Protein AF-A0A7I4EWB0-F1 (afdb_monomer_lite)

Foldseek 3Di:
DEQQAPAAEDDQCLLVCLQDAEAEYYNNQNHDYDLVSVVSNNNHNYYHHHPNPDDDDDPDDD

InterPro domains:
  IPR001611 Leucine-rich repeat [PF00560] (19-41)
  IPR032675 Leucine-rich repeat domain superfamily [G3DSA:3.80.10.10] (1-62)

Secondary structure (DSSP, 8-state):
----SS--S--GGGGG-TT--EEE-TT-TT----HHHHTT-TT--EEE-TT-------S---

Sequence (62 aa):
MRNCKKIENLPTYICNLVRLKELDLSGCRRLKILSNTISNLKSLQVLDLEGYYSLQTLLPSI

Radius of gyration: 11.02 Å; chains: 1; bounding box: 25×22×28 Å

Structure (mmCIF, N/CA/C/O backbone):
data_AF-A0A7I4EWB0-F1
#
_entry.id   AF-A0A7I4EWB0-F1
#
loop_
_atom_site.group_PDB
_atom_site.id
_atom_site.type_symbol
_atom_site.label_atom_id
_atom_site.label_alt_id
_atom_site.label_comp_id
_atom_site.label_asym_id
_atom_site.label_entity_id
_atom_site.label_seq_id
_atom_site.pdbx_PDB_ins_code
_atom_site.Cartn_x
_atom_site.Cartn_y
_atom_site.Cartn_z
_atom_site.occupancy
_atom_site.B_iso_or_equiv
_atom_site.auth_seq_id
_atom_site.auth_comp_id
_atom_site.auth_asym_id
_atom_site.auth_atom_id
_atom_site.pdbx_PDB_model_num
ATOM 1 N N . MET A 1 1 ? -8.278 -4.492 -7.707 1.00 70.06 1 MET A N 1
ATOM 2 C CA . MET A 1 1 ? -7.579 -4.132 -8.959 1.00 70.06 1 MET A CA 1
ATOM 3 C C . MET A 1 1 ? -6.706 -5.307 -9.376 1.00 70.06 1 MET A C 1
ATOM 5 O O . MET A 1 1 ? -5.726 -5.574 -8.708 1.00 70.06 1 MET A O 1
ATOM 9 N N . ARG A 1 2 ? -7.037 -6.023 -10.453 1.00 81.31 2 ARG A N 1
ATOM 10 C CA . ARG A 1 2 ? -6.277 -7.219 -10.865 1.00 81.31 2 ARG A CA 1
ATOM 11 C C . ARG A 1 2 ? -5.352 -6.925 -12.043 1.00 81.31 2 ARG A C 1
ATOM 13 O O . ARG A 1 2 ? -5.640 -6.039 -12.845 1.00 81.31 2 ARG A O 1
ATOM 20 N N . ASN A 1 3 ? -4.279 -7.700 -12.185 1.00 84.50 3 ASN A N 1
ATOM 21 C CA . ASN A 1 3 ? -3.403 -7.748 -13.362 1.00 84.50 3 ASN A CA 1
ATOM 22 C C . ASN A 1 3 ? -2.746 -6.409 -13.748 1.00 84.50 3 ASN A C 1
ATOM 24 O O . ASN A 1 3 ? -2.586 -6.087 -14.931 1.00 84.50 3 ASN A O 1
ATOM 28 N N . CYS A 1 4 ? -2.316 -5.618 -12.763 1.00 80.19 4 CYS A N 1
ATOM 29 C CA . CYS A 1 4 ? -1.673 -4.330 -13.022 1.00 80.19 4 CYS A CA 1
ATOM 30 C C . CYS A 1 4 ? -0.199 -4.510 -13.427 1.00 80.19 4 CYS A C 1
ATOM 32 O O . CYS A 1 4 ? 0.700 -4.595 -12.593 1.00 80.19 4 CYS A O 1
ATOM 34 N N . LYS A 1 5 ? 0.065 -4.521 -14.739 1.00 79.12 5 LYS A N 1
ATOM 35 C CA . LYS A 1 5 ? 1.412 -4.743 -15.311 1.00 79.12 5 LYS A CA 1
ATOM 36 C C . LYS A 1 5 ? 2.313 -3.504 -15.362 1.00 79.12 5 LYS A C 1
ATOM 38 O O . LYS A 1 5 ? 3.461 -3.617 -15.780 1.00 79.12 5 LYS A O 1
ATOM 43 N N . LYS A 1 6 ? 1.797 -2.320 -15.020 1.00 83.12 6 LYS A N 1
ATOM 44 C CA . LYS A 1 6 ? 2.526 -1.036 -15.103 1.00 83.12 6 LYS A CA 1
ATOM 45 C C . LYS A 1 6 ? 2.486 -0.213 -13.815 1.00 83.12 6 LYS A C 1
ATOM 47 O O . LYS A 1 6 ? 3.201 0.775 -13.721 1.00 83.12 6 LYS A O 1
ATOM 52 N N . ILE A 1 7 ? 1.643 -0.589 -12.856 1.00 80.12 7 ILE A N 1
ATOM 53 C CA . ILE A 1 7 ? 1.466 0.180 -11.625 1.00 80.12 7 ILE A CA 1
ATOM 54 C C . ILE A 1 7 ? 2.556 -0.239 -10.649 1.00 80.12 7 ILE A C 1
ATOM 56 O O . ILE A 1 7 ? 2.637 -1.410 -10.289 1.00 80.12 7 ILE A O 1
ATOM 60 N N . GLU A 1 8 ? 3.386 0.721 -10.248 1.00 83.06 8 GLU A N 1
ATOM 61 C CA . GLU A 1 8 ? 4.445 0.500 -9.261 1.00 83.06 8 GLU A CA 1
ATOM 62 C C . GLU A 1 8 ? 4.055 0.930 -7.854 1.00 83.06 8 GLU A C 1
ATOM 64 O O . GLU A 1 8 ? 4.624 0.414 -6.910 1.00 83.06 8 GLU A O 1
ATOM 69 N N . ASN A 1 9 ? 3.084 1.827 -7.682 1.00 80.94 9 ASN A N 1
ATOM 70 C CA . ASN A 1 9 ? 2.637 2.265 -6.362 1.00 80.94 9 ASN A CA 1
ATOM 71 C C . ASN A 1 9 ? 1.116 2.341 -6.321 1.00 80.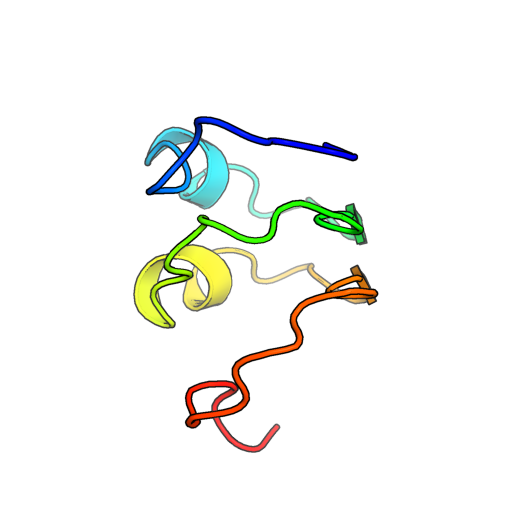94 9 ASN A C 1
ATOM 73 O O . ASN A 1 9 ? 0.479 2.717 -7.310 1.00 80.94 9 ASN A O 1
ATOM 77 N N . LEU A 1 10 ? 0.541 2.020 -5.164 1.00 81.12 10 LEU A N 1
ATOM 78 C CA . LEU A 1 10 ? -0.866 2.291 -4.922 1.00 81.12 10 LEU A CA 1
ATOM 79 C C . LEU A 1 10 ? -1.067 3.803 -4.786 1.00 81.12 10 LEU A C 1
ATOM 81 O O . LEU A 1 10 ? -0.251 4.484 -4.159 1.00 81.12 10 LEU A O 1
ATOM 85 N N . PRO A 1 11 ? -2.147 4.348 -5.353 1.00 79.62 11 PRO A N 1
ATOM 86 C CA . PRO A 1 11 ? -2.437 5.758 -5.206 1.00 79.62 11 PRO A CA 1
ATOM 87 C C . PRO A 1 11 ? -2.822 6.078 -3.758 1.00 79.62 11 PRO A C 1
ATOM 89 O O . PRO A 1 11 ? -3.532 5.317 -3.103 1.00 79.62 11 PRO A O 1
ATOM 92 N N . THR A 1 12 ? -2.394 7.239 -3.265 1.00 79.06 12 THR A N 1
ATOM 93 C CA . THR A 1 12 ? -2.559 7.641 -1.857 1.00 79.06 12 THR A CA 1
ATOM 94 C C . THR A 1 12 ? -4.016 7.765 -1.416 1.00 79.06 12 THR A C 1
ATOM 96 O O . THR A 1 12 ? -4.307 7.563 -0.241 1.00 79.06 12 THR A O 1
ATOM 99 N N . TYR A 1 13 ? -4.954 8.024 -2.334 1.00 83.94 13 TYR A N 1
ATOM 100 C CA . TYR A 1 13 ? -6.382 8.072 -2.005 1.00 83.94 13 TYR A CA 1
ATOM 101 C C . TYR A 1 13 ? -6.923 6.730 -1.503 1.00 83.94 13 TYR A C 1
ATOM 103 O O . TYR A 1 13 ? -7.936 6.718 -0.805 1.00 83.94 13 TYR A O 1
ATOM 111 N N . ILE A 1 14 ? -6.266 5.604 -1.823 1.00 84.56 14 ILE A N 1
ATOM 112 C CA . ILE A 1 14 ? -6.701 4.295 -1.335 1.00 84.56 14 ILE A CA 1
ATOM 113 C C . ILE A 1 14 ? -6.634 4.249 0.196 1.00 84.56 14 ILE A C 1
ATOM 115 O O . ILE A 1 14 ? -7.526 3.684 0.812 1.00 84.56 14 ILE A O 1
ATOM 119 N N . CYS A 1 15 ? -5.674 4.955 0.814 1.00 82.31 15 CYS A N 1
ATOM 120 C CA . CYS A 1 15 ? -5.543 5.086 2.269 1.00 82.31 15 CYS A CA 1
ATOM 121 C C . CYS A 1 15 ? -6.787 5.692 2.937 1.00 82.31 15 CYS A C 1
ATOM 123 O O . CYS A 1 15 ? -7.016 5.462 4.120 1.00 82.31 15 CYS A O 1
ATOM 125 N N . ASN A 1 16 ? -7.593 6.460 2.196 1.00 87.69 16 ASN A N 1
ATOM 126 C CA . ASN A 1 16 ? -8.801 7.095 2.723 1.00 87.69 16 ASN A CA 1
ATOM 127 C C . ASN A 1 16 ? -10.007 6.149 2.720 1.00 87.69 16 ASN A C 1
ATOM 129 O O . ASN A 1 16 ? -11.051 6.471 3.290 1.00 87.69 16 ASN A O 1
ATOM 133 N N . LEU A 1 17 ? -9.885 4.967 2.109 1.00 90.38 17 LEU A N 1
ATOM 134 C CA . LEU A 1 17 ? -10.933 3.953 2.080 1.00 90.38 17 LEU A CA 1
ATOM 135 C C . LEU A 1 17 ? -10.953 3.161 3.395 1.00 90.38 17 LEU A C 1
ATOM 137 O O . LEU A 1 17 ? -10.832 1.941 3.418 1.00 90.38 17 LEU A O 1
ATOM 141 N N . VAL A 1 18 ? -11.146 3.856 4.516 1.00 89.06 18 VAL A N 1
ATOM 142 C CA . VAL A 1 18 ? -11.071 3.282 5.874 1.00 89.06 18 VAL A CA 1
ATOM 143 C C . VAL A 1 18 ? -12.107 2.184 6.147 1.00 89.06 18 VAL A C 1
ATOM 145 O O . VAL A 1 18 ? -11.940 1.408 7.085 1.00 89.06 18 VAL A O 1
ATOM 148 N N . ARG A 1 19 ? -13.172 2.112 5.335 1.00 93.12 19 ARG A N 1
ATOM 149 C CA . ARG A 1 19 ? -14.232 1.084 5.383 1.00 93.12 19 ARG A CA 1
ATOM 150 C C . ARG A 1 19 ? -14.028 -0.052 4.374 1.00 93.12 19 ARG A C 1
ATOM 152 O O . ARG A 1 19 ? -14.880 -0.935 4.298 1.00 93.12 19 ARG A O 1
ATOM 159 N N . LEU A 1 20 ? -12.956 -0.019 3.579 1.00 91.38 20 LEU A N 1
ATOM 160 C CA . LEU A 1 20 ? -12.648 -1.066 2.609 1.00 91.38 20 LEU A CA 1
ATOM 161 C C . LEU A 1 20 ? -12.355 -2.371 3.348 1.00 91.38 20 LEU A C 1
ATOM 163 O O . LEU A 1 20 ? -11.505 -2.389 4.231 1.00 91.38 20 LEU A O 1
ATOM 167 N N . LYS A 1 21 ? -13.066 -3.440 2.982 1.00 91.06 21 LYS A N 1
ATOM 168 C CA . LYS A 1 21 ? -12.910 -4.770 3.588 1.00 91.06 21 LYS A CA 1
ATOM 169 C C . LYS A 1 21 ? -12.044 -5.707 2.765 1.00 91.06 21 LYS A C 1
ATOM 171 O O . LYS A 1 21 ? -11.363 -6.553 3.327 1.00 91.06 21 LYS A O 1
ATOM 176 N N . GLU A 1 22 ? -12.046 -5.539 1.453 1.00 90.00 22 GLU A N 1
ATOM 177 C CA . GLU A 1 22 ? -11.343 -6.432 0.544 1.00 90.00 22 GLU A CA 1
ATOM 178 C C . GLU A 1 22 ? -10.550 -5.601 -0.458 1.00 90.00 22 GLU A C 1
ATOM 180 O O . GLU A 1 22 ? -11.081 -4.679 -1.086 1.00 90.00 22 GLU A O 1
ATOM 185 N N . LEU A 1 23 ? -9.266 -5.918 -0.593 1.00 87.31 23 LEU A N 1
ATOM 186 C CA . LEU A 1 23 ? -8.372 -5.308 -1.560 1.00 87.31 23 LEU A CA 1
ATOM 187 C C . LEU A 1 23 ? -7.689 -6.411 -2.352 1.00 87.31 23 LEU A C 1
ATOM 189 O O . LEU A 1 23 ? -6.809 -7.108 -1.866 1.00 87.31 23 LEU A O 1
ATOM 193 N N . ASP A 1 24 ? -8.095 -6.539 -3.603 1.00 87.31 24 ASP A N 1
ATOM 194 C CA . ASP A 1 24 ? -7.511 -7.510 -4.511 1.00 87.31 24 ASP A CA 1
ATOM 195 C C . ASP A 1 24 ? -6.434 -6.850 -5.370 1.00 87.31 24 ASP A C 1
ATOM 197 O O . ASP A 1 24 ? -6.727 -5.873 -6.065 1.00 87.31 24 ASP A O 1
ATOM 201 N N . LEU A 1 25 ? -5.208 -7.357 -5.308 1.00 84.38 25 LEU A N 1
ATOM 202 C CA . LEU A 1 25 ? -4.040 -6.931 -6.084 1.00 84.38 25 LEU A CA 1
ATOM 203 C C . LEU A 1 25 ? -3.412 -8.112 -6.837 1.00 84.38 25 LEU A C 1
ATOM 205 O O . LEU A 1 25 ? -2.258 -8.029 -7.277 1.00 84.38 25 LEU A O 1
ATOM 209 N N . SER A 1 26 ? -4.176 -9.187 -7.039 1.00 85.44 26 SER A N 1
ATOM 210 C CA . SER A 1 26 ? -3.731 -10.365 -7.777 1.00 85.44 26 SER A CA 1
ATOM 211 C C . SER A 1 26 ? -3.190 -9.984 -9.163 1.00 85.44 26 SER A C 1
ATOM 213 O O . SER A 1 26 ? -3.730 -9.133 -9.879 1.00 85.44 26 SER A O 1
ATOM 215 N N . GLY A 1 27 ? -2.050 -10.557 -9.545 1.00 82.94 27 GLY A N 1
ATOM 216 C CA . GLY A 1 27 ? -1.378 -10.314 -10.822 1.00 82.94 27 GLY A CA 1
ATOM 217 C C . GLY A 1 27 ? -0.690 -8.947 -10.963 1.00 82.94 27 GLY A C 1
ATOM 218 O O . GLY A 1 27 ? -0.180 -8.635 -12.045 1.00 82.94 27 GLY A O 1
ATOM 219 N N . CYS A 1 28 ? -0.627 -8.121 -9.912 1.00 84.75 28 CYS A N 1
ATOM 220 C CA . CYS A 1 28 ? 0.038 -6.810 -9.928 1.00 84.75 28 CYS A CA 1
ATOM 221 C C . CYS A 1 28 ? 1.555 -6.914 -9.681 1.00 84.75 28 CYS A C 1
ATOM 223 O O . CYS A 1 28 ? 2.095 -6.361 -8.732 1.00 84.75 28 CYS A O 1
ATOM 225 N N . ARG A 1 29 ? 2.276 -7.609 -10.568 1.00 78.38 29 ARG A N 1
ATOM 226 C CA . ARG A 1 29 ? 3.677 -8.043 -10.356 1.00 78.38 29 ARG A CA 1
ATOM 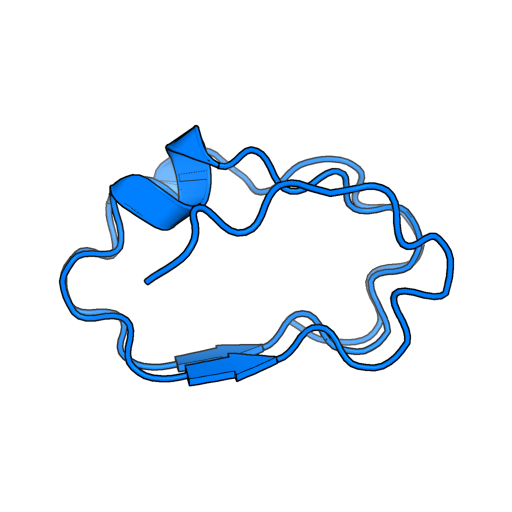227 C C . ARG A 1 29 ? 4.717 -6.934 -10.145 1.00 78.38 29 ARG A C 1
ATOM 229 O O . ARG A 1 29 ? 5.801 -7.217 -9.655 1.00 78.38 29 ARG A O 1
ATOM 236 N N . ARG A 1 30 ? 4.439 -5.703 -10.585 1.00 81.56 30 ARG A N 1
ATOM 237 C CA . ARG A 1 30 ? 5.361 -4.554 -10.459 1.00 81.56 30 ARG A CA 1
ATOM 238 C C . ARG A 1 30 ? 5.037 -3.643 -9.283 1.00 81.56 30 ARG A C 1
ATOM 240 O O . ARG A 1 30 ? 5.787 -2.703 -9.030 1.00 81.56 30 ARG A O 1
ATOM 247 N N . LEU A 1 31 ? 3.915 -3.885 -8.616 1.00 80.50 31 LEU A N 1
ATOM 248 C CA . LEU A 1 31 ? 3.429 -3.009 -7.574 1.00 80.50 31 LEU A CA 1
ATOM 249 C C . LEU A 1 31 ? 4.331 -3.170 -6.337 1.00 80.50 31 LEU A C 1
ATOM 251 O O . LEU A 1 31 ? 4.604 -4.268 -5.865 1.00 80.50 31 LEU A O 1
ATOM 255 N N . LYS A 1 32 ? 4.840 -2.065 -5.814 1.00 76.44 32 LYS A N 1
ATOM 256 C CA . LYS A 1 32 ? 5.601 -1.982 -4.571 1.00 76.44 32 LYS A CA 1
ATOM 257 C C . LYS A 1 32 ? 4.603 -1.528 -3.523 1.00 76.44 32 LYS A C 1
ATOM 259 O O . LYS A 1 32 ? 4.234 -0.358 -3.448 1.00 76.44 32 LYS A O 1
ATOM 264 N N . ILE A 1 33 ? 4.060 -2.487 -2.789 1.00 65.75 33 ILE A N 1
ATOM 265 C CA . ILE A 1 33 ? 3.126 -2.184 -1.713 1.00 65.75 33 ILE A CA 1
ATOM 266 C C . ILE A 1 33 ? 3.941 -1.659 -0.539 1.00 65.75 33 ILE A C 1
ATOM 268 O O . ILE A 1 33 ? 4.816 -2.350 -0.024 1.00 65.75 33 ILE A O 1
ATOM 272 N N . LEU A 1 34 ? 3.641 -0.437 -0.114 1.00 63.06 34 LEU A N 1
ATOM 273 C CA . LEU A 1 34 ? 4.163 0.107 1.129 1.00 63.06 34 LEU A CA 1
ATOM 274 C C . LEU A 1 34 ? 3.237 -0.316 2.270 1.00 63.06 34 LEU A C 1
ATOM 276 O O . LEU A 1 34 ? 2.021 -0.113 2.201 1.00 63.06 34 LEU A O 1
ATOM 280 N N . SER A 1 35 ? 3.824 -0.845 3.341 1.00 64.06 35 SER A N 1
ATOM 281 C CA . SER A 1 35 ? 3.153 -1.126 4.617 1.00 64.06 35 SER A CA 1
ATOM 282 C C . SER A 1 35 ? 2.302 0.060 5.096 1.00 64.06 35 SER A C 1
ATOM 284 O O . SER A 1 35 ? 1.172 -0.136 5.535 1.00 64.06 35 SER A O 1
ATOM 286 N N . ASN A 1 36 ? 2.782 1.293 4.895 1.00 66.44 36 ASN A N 1
ATOM 287 C CA . ASN A 1 36 ? 2.076 2.527 5.262 1.00 66.44 36 ASN A CA 1
ATOM 288 C C . ASN A 1 36 ? 0.769 2.772 4.482 1.00 66.44 36 ASN A C 1
ATOM 290 O O . ASN A 1 36 ? -0.115 3.480 4.963 1.00 66.44 36 ASN A O 1
ATOM 294 N N . THR A 1 37 ? 0.632 2.246 3.261 1.00 73.56 37 THR A N 1
ATOM 295 C CA . THR A 1 37 ? -0.603 2.404 2.477 1.00 73.56 37 THR A CA 1
ATOM 296 C C . THR A 1 37 ? -1.693 1.483 3.007 1.00 73.56 37 THR A C 1
ATOM 298 O O . THR A 1 37 ? -2.846 1.889 3.147 1.00 73.56 37 THR A O 1
ATOM 301 N N . ILE A 1 38 ? -1.316 0.249 3.339 1.00 77.94 38 ILE A N 1
ATOM 302 C CA . ILE A 1 38 ? -2.246 -0.762 3.843 1.00 77.94 38 ILE A CA 1
ATOM 303 C C . ILE A 1 38 ? -2.585 -0.514 5.315 1.00 77.94 38 ILE A C 1
ATOM 305 O O . ILE A 1 38 ? -3.726 -0.731 5.708 1.00 77.94 38 ILE A O 1
ATOM 309 N N . SER A 1 39 ? -1.666 0.042 6.112 1.00 78.44 39 SER A N 1
ATOM 310 C CA . SER A 1 39 ? -1.905 0.338 7.534 1.00 78.44 39 SER A CA 1
ATOM 311 C C . SER A 1 39 ? -3.065 1.309 7.789 1.00 78.44 39 SER A C 1
ATOM 313 O O . SER A 1 39 ? -3.638 1.314 8.876 1.00 78.44 39 SER A O 1
ATOM 315 N N . ASN A 1 40 ? -3.432 2.136 6.804 1.00 84.06 40 ASN A N 1
ATOM 316 C CA . ASN A 1 40 ? -4.568 3.058 6.912 1.00 84.06 40 ASN A CA 1
ATOM 317 C C . ASN A 1 40 ? -5.922 2.394 6.610 1.00 84.06 40 ASN A C 1
ATOM 319 O O . ASN A 1 40 ? -6.973 2.933 6.967 1.00 84.06 40 ASN A O 1
ATOM 323 N N . LEU A 1 41 ? -5.919 1.207 5.999 1.00 87.88 41 LEU A N 1
ATOM 324 C CA . LEU A 1 41 ? -7.118 0.444 5.662 1.00 87.88 41 LEU A CA 1
ATOM 325 C C . LEU A 1 41 ? -7.615 -0.340 6.886 1.00 87.88 41 LEU A C 1
ATOM 327 O O . LEU A 1 41 ? -7.576 -1.564 6.925 1.00 87.88 41 LEU A O 1
ATOM 331 N N . LYS A 1 42 ? -8.094 0.375 7.910 1.00 85.12 42 LYS A N 1
ATOM 332 C CA . LYS A 1 42 ? -8.440 -0.202 9.226 1.00 85.12 42 LYS A CA 1
ATOM 333 C C . LYS A 1 42 ? -9.512 -1.295 9.199 1.00 85.12 42 LYS A C 1
ATOM 335 O O . LYS A 1 42 ? -9.554 -2.115 10.106 1.00 85.12 42 LYS A O 1
ATOM 340 N N . SER A 1 43 ? -10.400 -1.278 8.205 1.00 91.00 43 SER A N 1
ATOM 341 C CA . SER A 1 43 ? -11.462 -2.285 8.064 1.00 91.00 43 SER A CA 1
ATOM 342 C C . SER A 1 43 ? -11.082 -3.439 7.136 1.00 91.00 43 SER A C 1
ATOM 344 O O . SER A 1 43 ? -11.950 -4.261 6.844 1.00 91.00 43 SER A O 1
ATOM 346 N N . LEU A 1 44 ? -9.839 -3.483 6.641 1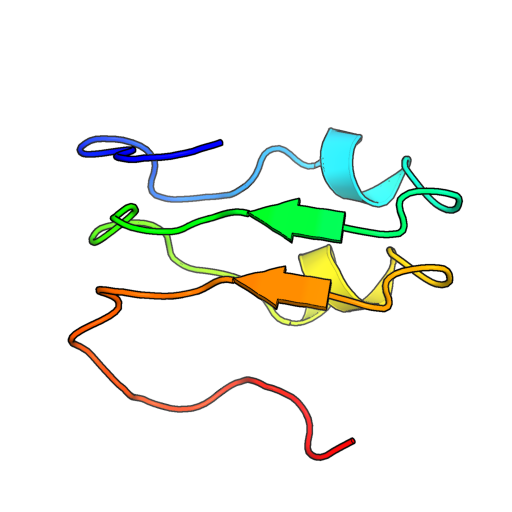.00 88.31 44 LEU A N 1
ATOM 347 C CA . LEU A 1 44 ? -9.408 -4.486 5.677 1.00 88.31 44 LEU A CA 1
ATOM 348 C C . LEU A 1 44 ? -9.351 -5.862 6.340 1.00 88.31 44 LEU A C 1
ATOM 350 O O . 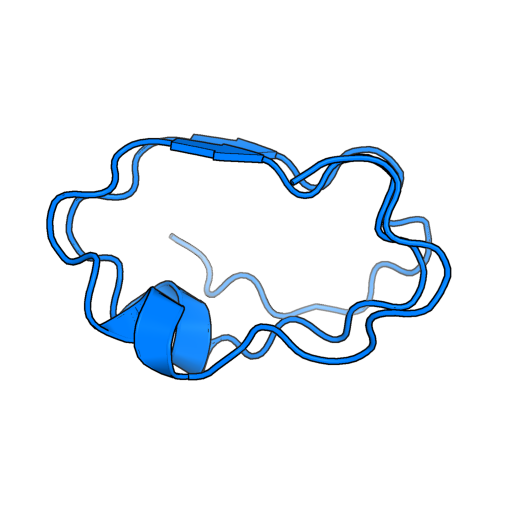LEU A 1 44 ? -8.708 -6.047 7.368 1.00 88.31 44 LEU A O 1
ATOM 354 N N . GLN A 1 45 ? -10.043 -6.815 5.733 1.00 88.12 45 GLN A N 1
ATOM 355 C CA . GLN A 1 45 ? -10.150 -8.206 6.164 1.00 88.12 45 GLN A CA 1
ATOM 356 C C . GLN A 1 45 ? -9.463 -9.140 5.170 1.00 88.12 45 GLN A C 1
ATOM 358 O O . GLN A 1 45 ? -8.886 -10.145 5.571 1.00 88.12 45 GLN A O 1
ATOM 363 N N . VAL A 1 46 ? -9.499 -8.794 3.880 1.00 86.88 46 VAL A N 1
ATOM 364 C CA . VAL A 1 46 ? -8.912 -9.596 2.804 1.00 86.88 46 VAL A CA 1
ATOM 365 C C . VAL A 1 46 ? -7.965 -8.736 1.979 1.00 86.88 46 VAL A C 1
ATOM 367 O O . VAL A 1 46 ? -8.341 -7.673 1.482 1.00 86.88 46 VAL A O 1
ATOM 370 N N . LEU A 1 47 ? -6.742 -9.229 1.804 1.00 85.44 47 LEU A N 1
ATOM 371 C CA . LEU A 1 47 ? -5.749 -8.685 0.889 1.00 85.44 47 LEU A CA 1
ATOM 372 C C . LEU A 1 47 ? -5.256 -9.813 -0.016 1.00 85.44 47 LEU A C 1
ATOM 374 O O . LEU A 1 47 ? -4.551 -10.707 0.447 1.00 85.44 47 LEU A O 1
ATOM 378 N N . ASP A 1 48 ? -5.615 -9.762 -1.294 1.00 85.00 48 ASP A N 1
ATOM 379 C CA . ASP A 1 48 ? -5.158 -10.747 -2.275 1.00 85.00 48 ASP A CA 1
ATOM 380 C C . ASP A 1 48 ? -3.915 -10.222 -3.001 1.00 85.00 48 ASP A C 1
ATOM 382 O O . ASP A 1 48 ? -3.960 -9.187 -3.666 1.00 85.00 48 ASP A O 1
ATOM 386 N N . LEU A 1 49 ? -2.798 -10.935 -2.857 1.00 79.62 49 LEU A N 1
ATOM 387 C CA . LEU A 1 49 ? -1.518 -10.643 -3.506 1.00 79.62 49 LEU A CA 1
ATOM 388 C C . LEU A 1 49 ? -1.096 -11.765 -4.464 1.00 79.62 49 LEU A C 1
ATOM 390 O O . LEU A 1 4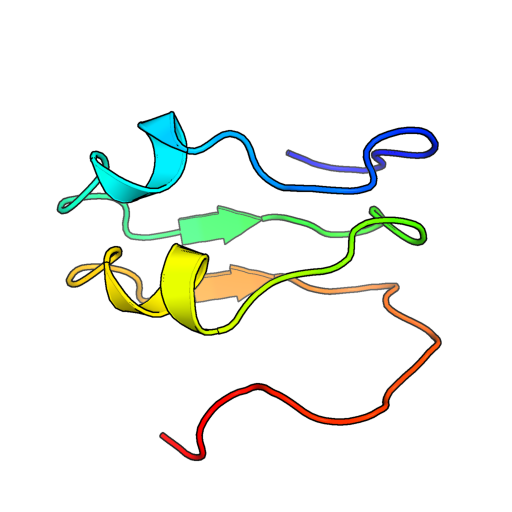9 ? 0.088 -11.883 -4.783 1.00 79.62 49 LEU A O 1
ATOM 394 N N . GLU A 1 50 ? -2.023 -12.616 -4.906 1.00 77.81 50 GLU A N 1
ATOM 395 C CA . GLU A 1 50 ? -1.712 -13.769 -5.745 1.00 77.81 50 GLU A CA 1
ATOM 396 C C . GLU A 1 50 ? -0.880 -13.351 -6.967 1.00 77.81 50 GLU A C 1
ATOM 398 O O . GLU A 1 50 ? -1.176 -12.397 -7.687 1.00 77.81 50 GLU A O 1
ATOM 403 N N . GLY A 1 51 ? 0.224 -14.053 -7.204 1.00 67.88 51 GLY A N 1
ATOM 404 C CA . GLY A 1 51 ? 1.152 -13.721 -8.278 1.00 67.88 51 GLY A CA 1
ATOM 405 C C . GLY A 1 51 ? 2.127 -12.578 -7.980 1.00 67.88 51 GLY A C 1
ATOM 406 O O . GLY A 1 51 ? 2.785 -12.091 -8.902 1.00 67.88 51 GLY A O 1
ATOM 407 N N . TYR A 1 52 ? 2.283 -12.179 -6.717 1.00 71.81 52 TYR A N 1
ATOM 408 C CA . TYR A 1 52 ? 3.512 -11.555 -6.228 1.00 71.81 52 TYR A CA 1
ATOM 409 C C . TYR A 1 52 ? 4.615 -12.606 -6.081 1.00 71.81 52 TYR A C 1
ATOM 411 O O . TYR A 1 52 ? 4.778 -13.236 -5.042 1.00 71.81 52 TYR A O 1
ATOM 419 N N . TYR A 1 53 ? 5.385 -12.812 -7.146 1.00 59.00 53 TYR A N 1
ATOM 420 C CA . TYR A 1 53 ? 6.434 -13.841 -7.180 1.00 59.00 53 TYR A CA 1
ATOM 421 C C . TYR A 1 53 ? 7.778 -13.388 -6.574 1.00 59.00 53 TYR A C 1
ATOM 423 O O . TYR A 1 53 ? 8.710 -14.179 -6.490 1.00 59.00 53 TYR A O 1
ATOM 431 N N . SER A 1 54 ? 7.894 -12.130 -6.138 1.00 54.16 54 SER A N 1
ATOM 432 C CA . SER A 1 54 ? 9.087 -11.567 -5.489 1.00 54.16 54 SER A CA 1
ATOM 433 C C . SER A 1 54 ? 8.794 -11.259 -4.019 1.00 54.16 54 SER A C 1
ATOM 435 O O . SER A 1 54 ? 8.571 -10.115 -3.629 1.00 54.16 54 SER A O 1
ATOM 437 N N . LEU A 1 55 ? 8.745 -12.319 -3.212 1.00 55.34 55 LEU A N 1
ATOM 438 C CA . LEU A 1 55 ? 8.657 -12.268 -1.754 1.00 55.34 55 LEU A CA 1
ATOM 439 C C . LEU A 1 55 ? 9.980 -11.753 -1.163 1.00 55.34 55 LEU A C 1
ATOM 441 O O . LEU A 1 55 ? 10.8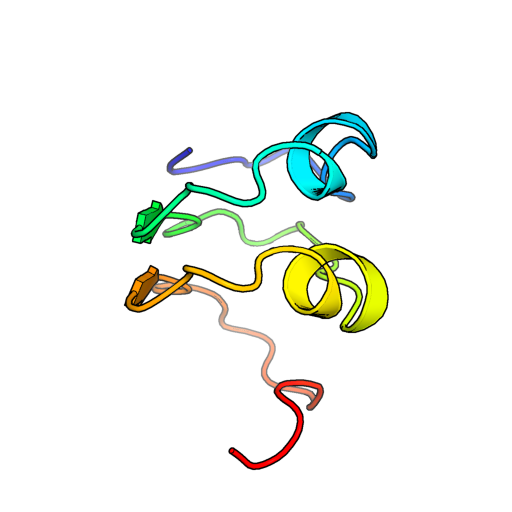97 -12.523 -0.897 1.00 55.34 55 LEU A O 1
ATOM 445 N N . GLN A 1 56 ? 10.059 -10.447 -0.924 1.00 46.84 56 GLN A N 1
ATOM 446 C CA . GLN A 1 56 ? 10.800 -9.901 0.215 1.00 46.84 56 GLN A CA 1
ATOM 447 C C . GLN A 1 56 ? 9.858 -8.966 0.978 1.00 46.84 56 GLN A C 1
ATOM 449 O O . GLN A 1 56 ? 9.687 -7.804 0.635 1.00 46.84 56 GLN A O 1
ATOM 454 N N . THR A 1 57 ? 9.194 -9.564 1.969 1.00 50.75 57 THR A N 1
ATOM 455 C CA . THR A 1 57 ? 8.934 -8.997 3.299 1.00 50.75 57 THR A CA 1
ATOM 456 C C . THR A 1 57 ? 8.417 -7.559 3.367 1.00 50.75 57 THR A C 1
ATOM 458 O O . THR A 1 57 ? 9.219 -6.637 3.328 1.00 50.75 57 THR A O 1
ATOM 461 N N . LEU A 1 58 ? 7.108 -7.371 3.606 1.00 45.09 58 LEU A N 1
ATOM 462 C CA . LEU A 1 58 ? 6.573 -6.297 4.476 1.00 45.09 58 LEU A CA 1
ATOM 463 C C . LEU A 1 58 ? 5.046 -6.379 4.685 1.00 45.09 58 LEU A C 1
ATOM 465 O O . LEU A 1 58 ? 4.360 -5.361 4.752 1.00 45.09 58 LEU A O 1
ATOM 469 N N . LEU A 1 59 ? 4.496 -7.587 4.851 1.00 44.50 59 LEU A N 1
ATOM 470 C CA . LEU A 1 59 ? 3.310 -7.677 5.701 1.00 44.50 59 LEU A CA 1
ATOM 471 C C . LEU A 1 59 ? 3.832 -7.508 7.133 1.00 44.50 59 LEU A C 1
ATOM 473 O O . LEU A 1 59 ? 4.691 -8.301 7.528 1.00 44.50 59 LEU A O 1
ATOM 477 N N . PRO A 1 60 ? 3.427 -6.468 7.891 1.00 40.12 60 PRO A N 1
ATOM 478 C CA . PRO A 1 60 ? 3.643 -6.509 9.327 1.00 40.12 60 PRO A CA 1
ATOM 479 C C . PRO A 1 60 ? 2.986 -7.798 9.809 1.00 40.12 60 PRO A C 1
ATOM 481 O O . PRO A 1 60 ? 1.862 -8.089 9.403 1.00 40.12 60 PRO A O 1
ATOM 484 N N . SER A 1 61 ? 3.721 -8.597 10.576 1.00 41.09 61 SER A N 1
ATOM 485 C CA . SER A 1 61 ? 3.175 -9.763 11.258 1.00 41.09 61 SER A CA 1
ATOM 486 C C . SER A 1 61 ? 1.910 -9.317 11.992 1.00 41.09 61 SER A C 1
ATOM 488 O O . SER A 1 61 ? 2.006 -8.554 12.954 1.00 41.09 61 SER A O 1
ATOM 490 N N . ILE A 1 62 ? 0.745 -9.692 11.462 1.00 37.88 62 ILE A N 1
ATOM 491 C CA . ILE A 1 62 ? -0.539 -9.574 12.156 1.00 37.88 62 ILE A CA 1
ATOM 492 C C . ILE A 1 62 ? -0.614 -10.737 13.136 1.00 37.88 62 ILE A C 1
ATOM 494 O O . ILE A 1 62 ? -0.237 -11.859 12.722 1.00 37.88 62 ILE A O 1
#

pLDDT: mean 76.09, std 14.43, range [37.88, 93.12]

Organism: Physcomitrium patens (NCBI:txid3218)